Protein AF-A0A1S9UF99-F1 (afdb_monomer)

Foldseek 3Di:
DVVVVVLVVVLVVVLVVLLVVVVVVQVVVVVCVVVVNDPDDDDPPDSCPVSVVVSCVPRVVVVVVVVVVVVVVVVVVVVVVD

Radius of gyration: 20.19 Å; Cα contacts (8 Å, |Δi|>4): 19; chains: 1; bounding box: 41×20×62 Å

pLDDT: mean 73.22, std 8.18, range [45.22, 86.0]

Nearest PDB structures (foldseek):
  3dge-assembly3_A  TM=3.474E-01  e=4.276E+00  Thermotoga maritima

Secondary structure (DSSP, 8-state):
-HHHHHHHHHHHHHHHHHHHHHHHHHHHHHHHHHHTS--SPPP---HHHHHHHHHIIIIIHHHHHHHHHHHHHHHHHHHTT-

Sequence (82 aa):
MVCLGINLLTSPIAFLIGGIAEYAGGVAYYGAYYAGDSETAPPLISRALYFLGGFLFIQGIPLLILLAAFGKFARAKKTKQV

Solvent-accessible surface area (backbone atoms only — not comparable to full-atom values): 4742 Å² total; per-residue (Å²): 115,66,70,58,54,49,53,64,53,49,49,61,49,53,52,51,51,52,53,50,53,53,48,53,50,47,53,51,51,51,48,33,34,76,71,68,78,38,93,64,79,76,77,86,71,56,73,63,56,64,50,48,51,54,46,37,64,75,48,42,51,60,51,50,53,49,50,52,51,50,52,50,52,56,51,54,53,61,63,72,75,107

Structure (mmCIF, N/CA/C/O backbone):
data_AF-A0A1S9UF99-F1
#
_entry.id   AF-A0A1S9UF99-F1
#
loop_
_atom_site.group_PDB
_atom_site.id
_atom_site.type_symbol
_atom_site.label_atom_id
_atom_site.label_alt_id
_atom_site.label_comp_id
_atom_site.label_asym_id
_atom_site.label_entity_id
_atom_site.label_seq_id
_atom_site.pdbx_PDB_ins_code
_atom_site.Cartn_x
_atom_site.Cartn_y
_atom_site.Cartn_z
_atom_site.occupancy
_atom_site.B_iso_or_equiv
_atom_site.auth_seq_id
_atom_site.auth_comp_id
_atom_site.auth_asym_id
_atom_site.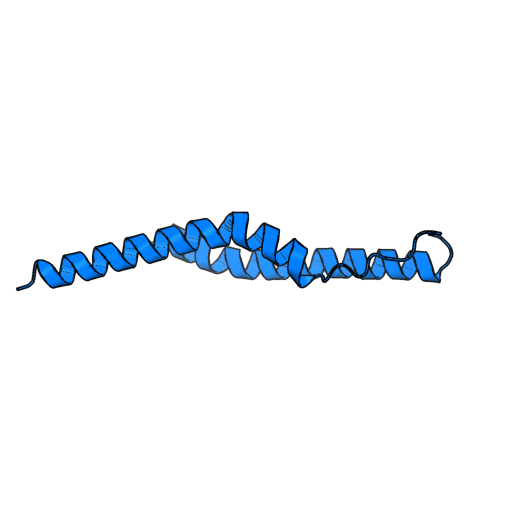auth_atom_id
_atom_site.pdbx_PDB_model_num
ATOM 1 N N . MET A 1 1 ? -16.874 -8.278 15.287 1.00 60.62 1 MET A N 1
ATOM 2 C CA . MET A 1 1 ? -15.404 -8.066 15.328 1.00 60.62 1 MET A CA 1
ATOM 3 C C . MET A 1 1 ? -14.629 -8.865 14.271 1.00 60.62 1 MET A C 1
ATOM 5 O O . MET A 1 1 ? -13.433 -8.653 14.148 1.00 60.62 1 MET A O 1
ATOM 9 N N . VAL A 1 2 ? -15.284 -9.703 13.453 1.00 67.62 2 VAL A N 1
ATOM 10 C CA . VAL A 1 2 ? -14.637 -10.471 12.369 1.00 67.62 2 VAL A CA 1
ATOM 11 C C . VAL A 1 2 ? -14.087 -9.567 11.260 1.00 67.6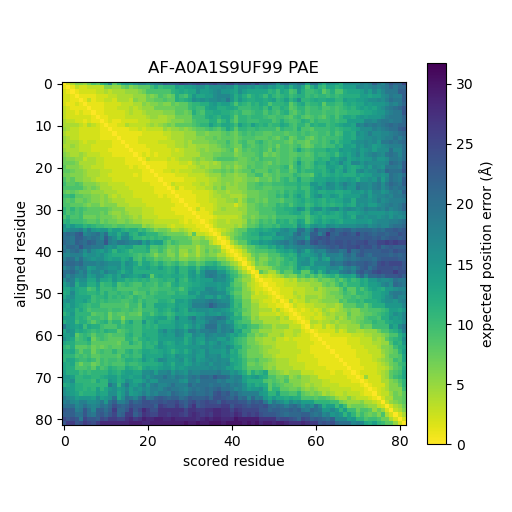2 2 VAL A C 1
ATOM 13 O O . VAL A 1 2 ? -12.923 -9.686 10.898 1.00 67.62 2 VAL A O 1
ATOM 16 N N . CYS A 1 3 ? -14.862 -8.580 10.800 1.00 67.56 3 CYS A N 1
ATOM 17 C CA . CYS A 1 3 ? -1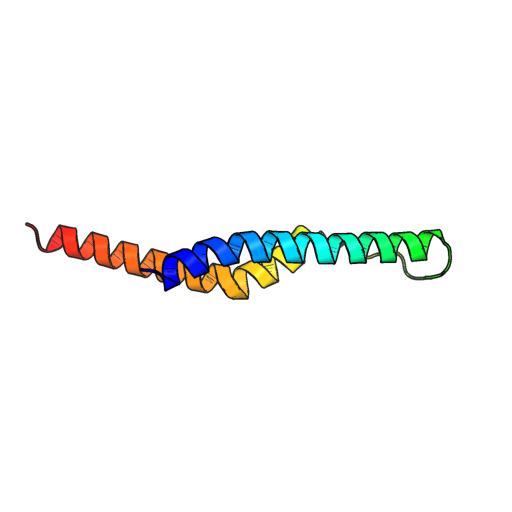4.414 -7.665 9.744 1.00 67.56 3 CYS A CA 1
ATOM 18 C C . CYS A 1 3 ? -13.181 -6.840 10.149 1.00 67.56 3 CYS A C 1
ATOM 20 O O . CYS A 1 3 ? -12.342 -6.546 9.307 1.00 67.56 3 CYS A O 1
ATOM 22 N N . LEU A 1 4 ? -13.044 -6.497 11.436 1.00 69.81 4 LEU A N 1
ATOM 23 C CA . LEU A 1 4 ? -11.878 -5.780 11.961 1.00 69.81 4 LEU A CA 1
ATOM 24 C C . LEU A 1 4 ? -10.615 -6.643 11.872 1.00 69.81 4 LEU A C 1
ATOM 26 O O . LEU A 1 4 ? -9.596 -6.174 11.381 1.00 69.81 4 LEU A O 1
ATOM 30 N N . GLY A 1 5 ? -10.701 -7.901 12.315 1.00 73.12 5 GLY A N 1
ATOM 31 C CA . GLY A 1 5 ? -9.585 -8.844 12.236 1.00 73.12 5 GLY A CA 1
ATOM 32 C C . GLY A 1 5 ? -9.169 -9.121 10.793 1.00 73.12 5 GLY A C 1
ATOM 33 O O . GLY A 1 5 ? -7.981 -9.106 10.488 1.00 73.12 5 GLY A O 1
ATOM 34 N N . ILE A 1 6 ? -10.144 -9.273 9.890 1.00 78.56 6 ILE A N 1
ATOM 35 C CA . ILE A 1 6 ? -9.880 -9.453 8.458 1.00 78.56 6 ILE A CA 1
ATOM 36 C C . ILE A 1 6 ? -9.142 -8.238 7.890 1.00 78.56 6 ILE A C 1
ATOM 38 O O . ILE A 1 6 ? -8.111 -8.432 7.259 1.00 78.56 6 ILE A O 1
ATOM 42 N N . ASN A 1 7 ? -9.601 -7.007 8.157 1.00 71.69 7 ASN A N 1
ATOM 43 C CA . ASN A 1 7 ? -8.941 -5.774 7.694 1.00 71.69 7 ASN A CA 1
ATOM 44 C C . ASN A 1 7 ? -7.528 -5.603 8.277 1.00 71.69 7 ASN A C 1
ATOM 46 O O . ASN A 1 7 ? -6.611 -5.171 7.580 1.00 71.69 7 ASN A O 1
ATOM 50 N N . LEU A 1 8 ? -7.330 -5.971 9.548 1.00 73.69 8 LEU A N 1
ATOM 51 C CA . LEU A 1 8 ? -6.015 -5.903 10.186 1.00 73.69 8 LEU A CA 1
ATOM 52 C C . LEU A 1 8 ? -5.017 -6.898 9.590 1.00 73.69 8 LEU A C 1
ATOM 54 O O . LEU A 1 8 ? -3.826 -6.611 9.596 1.00 73.69 8 LEU A O 1
ATOM 58 N N . LEU A 1 9 ? -5.488 -8.049 9.104 1.00 74.75 9 LEU A N 1
ATOM 59 C CA . LEU A 1 9 ? -4.646 -9.087 8.508 1.00 74.75 9 LEU A CA 1
ATOM 60 C C . LEU A 1 9 ? -4.417 -8.855 7.008 1.00 74.75 9 LEU A C 1
ATOM 62 O O . LEU A 1 9 ? -3.313 -9.048 6.510 1.00 74.75 9 LEU A O 1
ATOM 66 N N . THR A 1 10 ? -5.441 -8.399 6.284 1.00 79.25 10 THR A N 1
ATOM 67 C CA . THR A 1 10 ? -5.325 -8.088 4.848 1.00 79.25 10 THR A CA 1
ATOM 68 C C . THR A 1 10 ? -4.422 -6.892 4.589 1.00 79.25 10 THR A C 1
ATOM 70 O O . THR A 1 10 ? -3.734 -6.885 3.578 1.00 79.25 10 THR A O 1
ATOM 73 N N . SER A 1 11 ? -4.337 -5.940 5.518 1.00 72.75 11 SER A N 1
ATOM 74 C CA . SER A 1 11 ? -3.431 -4.790 5.439 1.00 72.75 11 SER A CA 1
ATOM 75 C C . SER A 1 11 ? -1.941 -5.181 5.284 1.00 72.75 11 SER A C 1
ATOM 77 O O . SER A 1 11 ? -1.349 -4.870 4.247 1.00 72.75 11 SER A O 1
ATOM 79 N N . PRO A 1 12 ? -1.311 -5.921 6.220 1.00 69.81 12 PRO A N 1
ATOM 80 C CA . PRO A 1 12 ? 0.079 -6.349 6.079 1.00 69.81 12 PRO A CA 1
ATOM 81 C C . PRO A 1 12 ? 0.275 -7.347 4.933 1.00 69.81 12 PRO A C 1
ATOM 83 O O . PRO A 1 12 ? 1.327 -7.332 4.304 1.00 69.81 12 PRO A O 1
ATOM 86 N N . ILE A 1 13 ? -0.722 -8.179 4.612 1.00 80.25 13 ILE A N 1
ATOM 87 C CA . ILE A 1 13 ? -0.640 -9.121 3.485 1.00 80.25 13 ILE A CA 1
ATOM 88 C C . ILE A 1 13 ? -0.632 -8.372 2.146 1.00 80.25 13 ILE A C 1
ATOM 90 O O . ILE A 1 13 ? 0.213 -8.650 1.300 1.00 80.25 13 ILE A O 1
ATOM 94 N N . ALA A 1 14 ? -1.514 -7.388 1.961 1.00 77.19 14 ALA A N 1
ATOM 95 C CA . ALA A 1 14 ? -1.533 -6.539 0.774 1.00 77.19 14 ALA A CA 1
ATOM 96 C C . ALA A 1 14 ? -0.233 -5.735 0.653 1.00 77.19 14 ALA A C 1
ATOM 98 O O . ALA A 1 14 ? 0.323 -5.642 -0.442 1.00 77.19 14 ALA A O 1
ATOM 99 N N . PHE A 1 15 ? 0.291 -5.236 1.782 1.00 72.62 15 PHE A N 1
ATOM 100 C CA . PHE A 1 15 ? 1.594 -4.575 1.840 1.00 72.62 15 PHE A CA 1
ATOM 101 C C . PHE A 1 15 ? 2.725 -5.511 1.363 1.00 72.62 15 PHE A C 1
ATOM 103 O O . PHE A 1 15 ? 3.589 -5.141 0.571 1.00 72.62 15 PHE A O 1
ATOM 110 N N . LEU A 1 16 ? 2.707 -6.764 1.803 1.00 74.75 16 LEU A N 1
ATOM 111 C CA . LEU A 1 16 ? 3.745 -7.734 1.470 1.00 74.75 16 LEU A CA 1
ATOM 112 C C . LEU A 1 16 ? 3.658 -8.182 -0.001 1.00 74.75 16 LEU A C 1
ATOM 114 O O . LEU A 1 16 ? 4.674 -8.201 -0.694 1.00 74.75 16 LEU A O 1
ATOM 118 N N . ILE A 1 17 ? 2.453 -8.462 -0.509 1.00 79.94 17 ILE A N 1
ATOM 119 C CA . ILE A 1 17 ? 2.223 -8.900 -1.897 1.00 79.94 17 ILE A CA 1
ATOM 120 C C . ILE A 1 17 ? 2.604 -7.808 -2.892 1.00 79.94 17 ILE A C 1
ATOM 122 O O . ILE A 1 17 ? 3.364 -8.065 -3.824 1.00 79.94 17 ILE A O 1
ATOM 126 N N . GLY A 1 18 ? 2.108 -6.586 -2.702 1.00 75.88 18 GLY A N 1
ATOM 127 C CA . GLY A 1 18 ? 2.414 -5.508 -3.633 1.00 75.88 18 GLY A CA 1
ATOM 128 C C . GLY A 1 18 ? 3.889 -5.092 -3.577 1.00 75.88 18 GLY A C 1
ATOM 129 O O . GLY A 1 18 ? 4.488 -4.812 -4.612 1.00 75.88 18 GLY A O 1
ATOM 130 N N . GLY A 1 19 ? 4.529 -5.199 -2.406 1.00 71.75 19 GLY A N 1
ATOM 131 C CA . GLY A 1 19 ? 5.974 -5.042 -2.280 1.00 71.75 19 GLY A CA 1
ATOM 132 C C . GLY A 1 19 ? 6.771 -6.086 -3.074 1.00 71.75 19 GLY A C 1
ATOM 133 O O . GLY A 1 19 ? 7.824 -5.744 -3.616 1.00 71.75 19 GLY A O 1
ATOM 134 N N . ILE A 1 20 ? 6.307 -7.340 -3.150 1.00 77.00 20 ILE A N 1
ATOM 135 C CA . ILE A 1 20 ? 6.937 -8.406 -3.951 1.00 77.00 20 ILE A CA 1
ATOM 136 C C . ILE A 1 20 ? 6.690 -8.194 -5.450 1.00 77.00 20 ILE A C 1
ATOM 138 O O . ILE A 1 20 ? 7.633 -8.312 -6.229 1.00 77.00 20 ILE A O 1
ATOM 142 N N . ALA A 1 21 ? 5.463 -7.855 -5.855 1.00 79.38 21 ALA A N 1
ATOM 143 C CA . ALA A 1 21 ? 5.113 -7.628 -7.259 1.00 79.38 21 ALA A CA 1
ATOM 144 C C . ALA A 1 21 ? 5.934 -6.483 -7.878 1.00 79.38 21 ALA A C 1
ATOM 146 O O . ALA A 1 21 ? 6.516 -6.647 -8.948 1.00 79.38 21 ALA A O 1
ATOM 147 N N . GLU A 1 22 ? 6.069 -5.369 -7.158 1.00 72.62 22 GLU A N 1
ATOM 148 C CA . GLU A 1 22 ? 6.868 -4.221 -7.598 1.00 72.62 22 GLU A CA 1
ATOM 149 C C . GLU A 1 22 ? 8.371 -4.554 -7.652 1.00 72.62 22 GLU A C 1
ATOM 151 O O . GLU A 1 22 ? 9.087 -4.101 -8.542 1.00 72.62 22 GLU A O 1
ATOM 156 N N . TYR A 1 23 ? 8.868 -5.388 -6.725 1.00 73.06 23 TYR A N 1
ATOM 157 C CA . TYR A 1 23 ? 10.255 -5.870 -6.754 1.00 73.06 23 TYR A CA 1
ATOM 158 C C . TYR A 1 23 ? 10.523 -6.752 -7.971 1.00 73.06 23 TYR A C 1
ATOM 160 O O . TYR A 1 23 ? 11.529 -6.561 -8.647 1.00 73.06 23 TYR A O 1
ATOM 168 N N . ALA A 1 24 ? 9.619 -7.683 -8.273 1.00 78.56 24 ALA A N 1
ATOM 169 C CA . ALA A 1 24 ? 9.727 -8.529 -9.454 1.00 78.56 24 ALA A CA 1
ATOM 170 C C . ALA A 1 24 ? 9.688 -7.694 -10.746 1.00 78.56 24 ALA A C 1
ATOM 172 O O . ALA A 1 24 ? 10.513 -7.908 -11.632 1.00 78.56 24 ALA A O 1
ATOM 173 N N . GLY A 1 25 ? 8.794 -6.700 -10.819 1.00 78.19 25 GLY A N 1
ATOM 174 C CA . GLY A 1 25 ? 8.723 -5.756 -11.935 1.00 78.19 25 GLY A CA 1
ATOM 175 C C . GLY A 1 25 ? 10.000 -4.929 -12.091 1.00 78.19 25 GLY A C 1
ATOM 176 O O . GLY A 1 25 ? 10.533 -4.824 -13.192 1.00 78.19 25 GLY A O 1
ATOM 177 N N . GLY A 1 26 ? 10.549 -4.414 -10.988 1.00 75.31 26 GLY A N 1
ATOM 178 C CA . GLY A 1 26 ? 11.824 -3.699 -10.978 1.00 75.31 26 GLY A CA 1
ATOM 179 C C . GLY A 1 26 ? 12.986 -4.577 -11.440 1.00 75.31 26 GLY A C 1
ATOM 180 O O . GLY A 1 26 ? 13.722 -4.186 -12.336 1.00 75.31 26 GLY A O 1
ATOM 181 N N . VAL A 1 27 ? 13.131 -5.788 -10.898 1.00 79.88 27 VAL A N 1
ATOM 182 C CA . VAL A 1 27 ? 14.182 -6.732 -11.317 1.00 79.88 27 VAL A CA 1
ATOM 183 C C . VAL A 1 27 ? 14.073 -7.063 -12.805 1.00 79.88 27 VAL A C 1
ATOM 185 O O . VAL A 1 27 ? 15.093 -7.083 -13.488 1.00 79.88 27 VAL A O 1
ATOM 188 N N . ALA A 1 28 ? 12.860 -7.257 -13.327 1.00 81.19 28 ALA A N 1
ATOM 189 C CA . ALA A 1 28 ? 12.641 -7.479 -14.753 1.00 81.19 28 ALA A CA 1
ATOM 190 C C . ALA A 1 28 ? 13.021 -6.250 -15.596 1.00 81.19 28 ALA A C 1
ATOM 192 O O . ALA A 1 28 ? 13.691 -6.394 -16.614 1.00 81.19 28 ALA A O 1
ATOM 193 N N . TYR A 1 29 ? 12.659 -5.042 -15.154 1.00 77.38 29 TYR A N 1
ATOM 194 C CA . TYR A 1 29 ? 12.953 -3.796 -15.868 1.00 77.38 29 TYR A CA 1
ATOM 195 C C . TYR A 1 29 ? 14.451 -3.455 -15.868 1.00 77.38 29 TYR A C 1
ATOM 197 O O . TYR A 1 29 ? 15.015 -3.102 -16.901 1.00 77.38 29 TYR A O 1
ATOM 205 N N . TYR A 1 30 ? 15.124 -3.616 -14.724 1.00 77.38 30 TYR A N 1
ATOM 206 C CA . TYR A 1 30 ? 16.581 -3.502 -14.626 1.00 77.38 30 TYR A CA 1
ATOM 207 C C . TYR A 1 30 ? 17.276 -4.591 -15.451 1.00 77.38 30 TYR A C 1
ATOM 209 O O . TYR A 1 30 ? 18.237 -4.295 -16.154 1.00 77.38 30 TYR A O 1
ATOM 217 N N . GLY A 1 31 ? 16.780 -5.831 -15.404 1.00 80.69 31 GLY A N 1
ATOM 218 C CA . GLY A 1 31 ? 17.278 -6.935 -16.223 1.00 80.69 31 GLY A CA 1
ATOM 219 C C . GLY A 1 31 ? 17.202 -6.631 -17.719 1.00 80.69 31 GLY A C 1
ATOM 220 O O . GLY A 1 31 ? 18.196 -6.805 -18.414 1.00 80.69 31 GLY A O 1
ATOM 221 N N . ALA A 1 32 ? 16.075 -6.093 -18.191 1.00 81.94 32 ALA A N 1
ATOM 222 C CA . ALA A 1 32 ? 15.888 -5.669 -19.578 1.00 81.94 32 ALA A CA 1
ATOM 223 C C . ALA A 1 32 ? 16.823 -4.512 -19.975 1.00 81.94 32 ALA A C 1
ATOM 225 O O . ALA A 1 32 ? 17.398 -4.530 -21.059 1.00 81.94 32 ALA A O 1
ATOM 226 N N . TYR A 1 33 ? 17.041 -3.533 -19.087 1.00 80.75 33 TYR A N 1
ATOM 227 C CA . TYR A 1 33 ? 17.997 -2.446 -19.328 1.00 80.75 33 TYR A CA 1
ATOM 228 C C . TYR A 1 33 ? 19.437 -2.965 -19.474 1.00 80.75 33 TYR A C 1
ATOM 230 O O . TYR A 1 33 ? 20.133 -2.608 -20.420 1.00 80.75 33 TYR A O 1
ATOM 238 N N . TYR A 1 34 ? 19.884 -3.855 -18.581 1.00 80.56 34 TYR A N 1
ATOM 239 C CA . TYR A 1 34 ? 21.228 -4.441 -18.669 1.00 80.56 34 TYR A CA 1
ATOM 240 C C . TYR A 1 34 ? 21.387 -5.442 -19.820 1.00 80.56 34 TYR A C 1
ATOM 242 O O . TYR A 1 34 ? 22.502 -5.622 -20.306 1.00 80.56 34 TYR A O 1
ATOM 250 N N . ALA A 1 35 ? 20.301 -6.073 -20.268 1.00 85.62 35 ALA A N 1
ATOM 251 C CA . ALA A 1 35 ? 20.286 -6.922 -21.457 1.00 85.62 35 ALA A CA 1
ATOM 252 C C . ALA A 1 35 ? 20.346 -6.121 -22.773 1.00 85.62 35 ALA A C 1
ATOM 254 O O . ALA A 1 35 ? 20.618 -6.704 -23.819 1.00 85.62 35 ALA A O 1
ATOM 255 N N . GLY A 1 36 ? 20.143 -4.797 -22.725 1.00 81.75 36 GLY A N 1
ATOM 256 C CA . GLY A 1 36 ? 20.100 -3.928 -23.905 1.00 81.75 36 GLY A CA 1
ATOM 257 C C . GLY A 1 36 ? 18.723 -3.842 -24.575 1.00 81.75 36 GLY A C 1
ATOM 258 O O . GLY A 1 36 ? 18.611 -3.238 -25.636 1.00 81.75 36 GLY A O 1
ATOM 259 N N . ASP A 1 37 ? 17.678 -4.396 -23.951 1.00 81.81 37 ASP A N 1
ATOM 260 C CA . ASP A 1 37 ? 16.300 -4.412 -24.466 1.00 81.81 37 ASP A CA 1
ATOM 261 C C . ASP A 1 37 ? 15.519 -3.120 -24.140 1.00 81.81 37 ASP A C 1
ATOM 263 O O . ASP A 1 37 ? 14.392 -2.934 -24.602 1.00 81.81 37 ASP A O 1
ATOM 267 N N . SER A 1 38 ? 16.087 -2.218 -23.327 1.00 71.88 38 SER A N 1
ATOM 268 C CA . SER A 1 38 ? 15.482 -0.929 -22.968 1.00 71.88 38 SER A CA 1
ATOM 269 C C . SER A 1 38 ? 16.511 0.202 -22.981 1.00 71.88 38 SER A C 1
ATOM 271 O O . SER A 1 38 ? 17.516 0.140 -22.279 1.00 71.88 38 SER A O 1
ATOM 2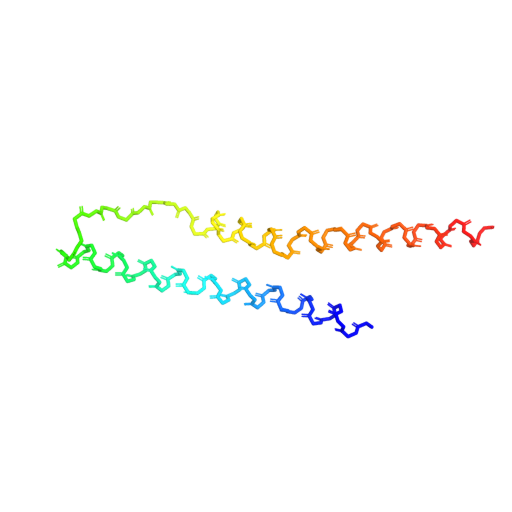73 N N . GLU A 1 39 ? 16.237 1.269 -23.738 1.00 74.38 39 GLU A N 1
ATOM 274 C CA . GLU A 1 39 ? 17.097 2.464 -23.831 1.00 74.38 39 GLU A CA 1
ATOM 275 C C . GLU A 1 39 ? 16.877 3.461 -22.677 1.00 74.38 39 GLU A C 1
ATOM 277 O O . GLU A 1 39 ? 17.642 4.410 -22.501 1.00 74.38 39 GLU A O 1
ATOM 282 N N . THR A 1 40 ? 15.825 3.268 -21.874 1.00 72.69 40 THR A N 1
ATOM 283 C CA . THR A 1 40 ? 15.490 4.167 -20.763 1.00 72.69 40 THR A CA 1
ATOM 284 C C . THR A 1 40 ? 16.053 3.648 -19.450 1.00 72.69 40 THR A C 1
ATOM 286 O O . THR A 1 40 ? 15.678 2.575 -18.974 1.00 72.69 40 THR A O 1
ATOM 289 N N . ALA A 1 41 ? 16.922 4.454 -18.833 1.00 70.12 41 ALA A N 1
ATOM 290 C CA . ALA A 1 41 ? 17.461 4.174 -17.509 1.00 70.12 41 ALA A CA 1
ATOM 291 C C . ALA A 1 41 ? 16.314 3.970 -16.496 1.00 70.12 41 ALA A C 1
ATOM 293 O O . ALA A 1 41 ? 15.396 4.798 -16.445 1.00 70.12 41 ALA A O 1
ATOM 294 N N . PRO A 1 42 ? 16.346 2.896 -15.685 1.00 68.88 42 PRO A N 1
ATOM 295 C CA . PRO A 1 42 ? 15.295 2.622 -14.717 1.00 68.88 42 PRO A CA 1
ATOM 296 C C . PRO A 1 42 ? 15.121 3.799 -13.747 1.00 68.88 42 PRO A C 1
ATOM 298 O O . PRO A 1 42 ? 16.117 4.324 -13.235 1.00 68.88 42 PRO A O 1
ATOM 301 N N . PRO A 1 43 ? 13.881 4.227 -13.460 1.00 69.25 43 PRO A N 1
ATOM 302 C CA . PRO A 1 43 ? 13.649 5.312 -12.523 1.00 69.25 43 PRO A CA 1
ATOM 303 C C . PRO A 1 43 ? 14.142 4.924 -11.120 1.00 69.25 43 PRO A C 1
ATOM 305 O O . PRO A 1 43 ? 13.742 3.902 -10.571 1.00 69.25 43 PRO A O 1
ATOM 308 N N 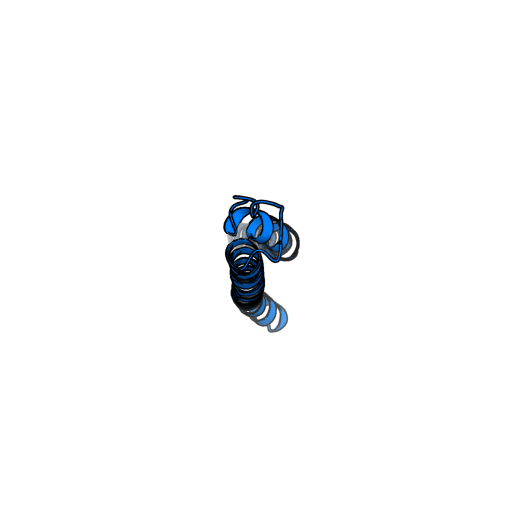. LEU A 1 44 ? 14.943 5.795 -10.494 1.00 64.75 44 LEU A N 1
ATOM 309 C CA . LEU A 1 44 ? 15.424 5.674 -9.100 1.00 64.75 44 LEU A CA 1
ATOM 310 C C . LEU A 1 44 ? 14.316 5.833 -8.044 1.00 64.75 44 LEU A C 1
ATOM 312 O O . LEU A 1 44 ? 14.591 5.925 -6.845 1.00 64.75 44 LEU A O 1
ATOM 316 N N . ILE A 1 45 ? 13.062 5.932 -8.483 1.00 61.94 45 ILE A N 1
ATOM 317 C CA . ILE A 1 45 ? 11.908 6.141 -7.622 1.00 61.94 45 ILE A CA 1
ATOM 318 C C . ILE A 1 45 ? 11.877 5.044 -6.559 1.00 61.94 45 ILE A C 1
ATOM 320 O O . ILE A 1 45 ? 11.856 3.847 -6.841 1.00 61.94 45 ILE A O 1
ATOM 324 N N . SER A 1 46 ? 11.925 5.483 -5.302 1.00 64.38 46 SER A N 1
ATOM 325 C CA . SER A 1 46 ? 12.050 4.580 -4.172 1.00 64.38 46 SER A CA 1
ATOM 326 C C . SER A 1 46 ? 10.785 3.731 -4.062 1.00 64.38 46 SER A C 1
ATOM 328 O O . SER A 1 46 ? 9.701 4.263 -3.821 1.00 64.38 46 SER A O 1
ATOM 330 N N . ARG A 1 47 ? 10.946 2.410 -4.201 1.00 59.72 47 ARG A N 1
ATOM 331 C CA . ARG A 1 47 ? 9.944 1.343 -3.991 1.00 59.72 47 ARG A CA 1
ATOM 332 C C . ARG A 1 47 ? 9.009 1.605 -2.808 1.00 59.72 47 ARG A C 1
ATOM 334 O O . ARG A 1 47 ? 7.831 1.276 -2.852 1.00 59.72 47 ARG A O 1
ATOM 341 N N . ALA A 1 48 ? 9.537 2.208 -1.748 1.00 63.62 48 ALA A N 1
ATOM 342 C CA . ALA A 1 48 ? 8.768 2.550 -0.567 1.00 63.62 48 ALA A CA 1
ATOM 343 C C . ALA A 1 48 ? 7.729 3.653 -0.825 1.00 63.62 48 ALA A C 1
ATOM 345 O O . ALA A 1 48 ? 6.650 3.571 -0.267 1.00 63.62 48 ALA A O 1
ATOM 346 N N . LEU A 1 49 ? 8.000 4.660 -1.659 1.00 66.56 49 LEU A N 1
ATOM 347 C CA . LEU A 1 49 ? 7.167 5.865 -1.778 1.00 66.56 49 LEU A CA 1
ATOM 348 C C . LEU A 1 49 ? 5.863 5.645 -2.556 1.00 66.56 49 LEU A C 1
ATOM 350 O O . LEU A 1 49 ? 4.807 6.046 -2.070 1.00 66.56 49 LEU A O 1
ATOM 354 N N . TYR A 1 50 ? 5.903 4.983 -3.718 1.00 65.50 50 TYR A N 1
ATOM 355 C CA . TYR A 1 50 ? 4.681 4.660 -4.479 1.00 65.50 50 TYR A CA 1
ATOM 356 C C . TYR A 1 50 ? 3.791 3.686 -3.716 1.00 65.50 50 TYR A C 1
ATOM 358 O O . TYR A 1 50 ? 2.575 3.859 -3.613 1.00 65.50 50 TYR A O 1
ATOM 366 N N . PHE A 1 51 ? 4.432 2.688 -3.122 1.00 66.06 51 PHE A N 1
ATOM 367 C CA . PHE A 1 51 ? 3.752 1.650 -2.384 1.00 66.06 51 PHE A CA 1
ATOM 368 C C . PHE A 1 51 ? 3.139 2.163 -1.076 1.00 66.06 51 PHE A C 1
ATOM 370 O O . PHE A 1 51 ? 1.981 1.881 -0.772 1.00 66.06 51 PHE A O 1
ATOM 377 N N . LEU A 1 52 ? 3.881 2.994 -0.338 1.00 67.56 52 LEU A N 1
ATOM 378 C CA . LEU A 1 52 ? 3.387 3.700 0.842 1.00 67.56 52 LEU A CA 1
ATOM 379 C C . LEU A 1 52 ? 2.243 4.649 0.474 1.00 67.56 52 LEU A C 1
ATOM 381 O O . LEU A 1 52 ? 1.264 4.707 1.209 1.00 67.56 52 LEU A O 1
ATOM 385 N N . GLY A 1 53 ? 2.316 5.331 -0.673 1.00 67.88 53 GLY A N 1
ATOM 386 C CA . GLY A 1 53 ? 1.228 6.165 -1.184 1.00 67.88 53 GLY A CA 1
ATOM 387 C C . GLY A 1 53 ? -0.074 5.381 -1.374 1.00 67.88 53 GLY A C 1
ATOM 388 O O . GLY A 1 53 ? -1.093 5.734 -0.782 1.00 67.88 53 GLY A O 1
ATOM 389 N N . GLY A 1 54 ? -0.035 4.280 -2.132 1.00 70.06 54 GLY A N 1
ATOM 390 C CA . GLY A 1 54 ? -1.209 3.432 -2.380 1.00 70.06 54 GLY A CA 1
ATOM 391 C C . GLY A 1 54 ? -1.752 2.761 -1.113 1.00 70.06 54 GLY A C 1
ATOM 392 O O . GLY A 1 54 ? -2.956 2.784 -0.855 1.00 70.06 54 GLY A O 1
ATOM 393 N N . PHE A 1 55 ? -0.865 2.226 -0.272 1.00 72.75 55 PHE A N 1
ATOM 394 C CA . PHE A 1 55 ? -1.232 1.580 0.988 1.00 72.75 55 PHE A CA 1
ATOM 395 C C . PHE A 1 55 ? -1.879 2.552 1.985 1.00 72.75 55 PHE A C 1
ATOM 397 O O . PHE A 1 55 ? -2.914 2.243 2.584 1.00 72.75 55 PHE A O 1
ATOM 404 N N . LEU A 1 56 ? -1.301 3.747 2.153 1.00 68.19 56 LEU A N 1
ATOM 405 C CA . LEU A 1 56 ? -1.851 4.758 3.052 1.00 68.19 56 LEU A CA 1
ATOM 406 C C . LEU A 1 56 ? -3.222 5.245 2.578 1.00 68.19 56 LEU A C 1
ATOM 408 O O . LEU A 1 56 ? -4.089 5.476 3.418 1.00 68.19 56 LEU A O 1
ATOM 412 N N . PHE A 1 57 ? -3.449 5.344 1.266 1.00 70.00 57 PHE A N 1
ATOM 413 C CA . PHE A 1 57 ? -4.733 5.791 0.722 1.00 70.00 57 PHE A CA 1
ATOM 414 C C . PHE A 1 57 ? -5.843 4.743 0.872 1.00 70.00 57 PHE A C 1
ATOM 416 O O . PHE A 1 57 ? -6.948 5.072 1.299 1.00 70.00 57 PHE A O 1
ATOM 423 N N . ILE A 1 58 ? -5.550 3.479 0.550 1.00 71.56 58 ILE A N 1
ATOM 424 C CA . ILE A 1 58 ? -6.549 2.399 0.524 1.00 71.56 58 ILE A CA 1
ATOM 425 C C . ILE A 1 58 ? -6.855 1.887 1.932 1.00 71.56 58 ILE A C 1
ATOM 427 O O . ILE A 1 58 ? -8.002 1.575 2.239 1.00 71.56 58 ILE A O 1
ATOM 431 N N . GLN A 1 59 ? -5.840 1.799 2.793 1.00 69.50 59 GLN A N 1
ATOM 432 C CA . GLN A 1 59 ? -5.966 1.131 4.085 1.00 69.50 59 GLN A CA 1
ATOM 433 C C . GLN A 1 59 ? -5.545 2.020 5.253 1.00 69.50 59 GLN A C 1
ATOM 435 O O . GLN A 1 59 ? -6.210 1.996 6.288 1.00 69.50 59 GLN A O 1
ATOM 440 N N . GLY A 1 60 ? -4.501 2.839 5.095 1.00 77.00 60 GLY A N 1
ATOM 441 C CA . GLY A 1 60 ? -4.012 3.729 6.151 1.00 77.00 60 GLY A CA 1
ATOM 442 C C . GLY A 1 60 ? -5.075 4.707 6.651 1.00 77.00 60 GLY A C 1
ATOM 443 O O . GLY A 1 60 ? -5.368 4.720 7.845 1.00 77.00 60 GLY A O 1
ATOM 444 N N . ILE A 1 61 ? -5.700 5.474 5.751 1.00 81.62 61 ILE A N 1
ATOM 445 C CA . ILE A 1 61 ? -6.743 6.457 6.085 1.00 81.62 61 ILE A CA 1
ATOM 446 C C . ILE A 1 61 ? -7.948 5.787 6.777 1.00 81.62 61 ILE A C 1
ATOM 448 O O . ILE A 1 61 ? -8.302 6.224 7.878 1.00 81.62 61 ILE A O 1
ATOM 452 N N . PRO A 1 62 ? -8.552 4.707 6.235 1.00 77.06 62 PRO A N 1
ATOM 453 C CA . PRO A 1 62 ? -9.633 3.997 6.922 1.00 77.06 62 PRO A CA 1
ATOM 454 C C . PRO A 1 62 ? -9.262 3.486 8.320 1.00 77.06 62 PRO A C 1
ATOM 456 O O . PRO A 1 62 ? -10.070 3.583 9.246 1.00 77.06 62 PRO A O 1
ATOM 459 N N . LEU A 1 63 ? -8.040 2.977 8.504 1.00 80.19 63 LEU A N 1
ATOM 460 C CA . LEU A 1 63 ? -7.578 2.434 9.785 1.00 80.19 63 LEU A CA 1
ATOM 461 C C . LEU A 1 63 ? -7.345 3.545 10.821 1.00 80.19 63 LEU A C 1
ATOM 463 O O . LEU A 1 63 ? -7.678 3.376 11.994 1.00 80.19 63 LEU A O 1
ATOM 467 N N . LEU A 1 64 ? -6.858 4.709 10.382 1.00 81.50 64 LEU A N 1
ATOM 468 C CA . LEU A 1 64 ? -6.668 5.900 11.215 1.00 81.50 64 LEU A CA 1
ATOM 469 C C . LEU A 1 64 ? -8.006 6.480 11.694 1.00 81.50 64 LEU A C 1
ATOM 471 O O . LEU A 1 64 ? -8.163 6.777 12.880 1.00 81.50 64 LEU A O 1
ATOM 475 N N . ILE A 1 65 ? -8.995 6.577 10.798 1.00 83.69 65 ILE A N 1
ATOM 476 C CA . ILE A 1 65 ? -10.365 7.004 11.135 1.00 83.69 65 ILE A CA 1
ATOM 477 C C . ILE A 1 65 ? -10.983 6.042 12.156 1.00 83.69 65 ILE A C 1
ATOM 479 O O . ILE A 1 65 ? -11.590 6.472 13.141 1.00 83.69 65 ILE A O 1
ATOM 483 N N . LEU A 1 66 ? -10.790 4.738 11.960 1.00 79.19 66 LEU A N 1
ATOM 484 C CA . LEU A 1 66 ? -11.301 3.706 12.855 1.00 79.19 66 LEU A CA 1
ATOM 485 C C . LEU A 1 66 ? -10.647 3.760 14.243 1.00 79.19 66 LEU A C 1
ATOM 487 O O . LEU A 1 66 ? -11.341 3.660 15.257 1.00 79.19 66 LEU A O 1
ATOM 491 N N . LEU A 1 67 ? -9.330 3.972 14.307 1.00 84.00 67 LEU A N 1
ATOM 492 C CA . LEU A 1 67 ? -8.601 4.127 15.565 1.00 84.00 67 LEU A CA 1
ATOM 493 C C . LEU A 1 67 ? -9.058 5.383 16.321 1.00 84.00 67 LEU A C 1
ATOM 495 O O . LEU A 1 67 ? -9.278 5.332 17.532 1.00 84.00 67 LEU A O 1
ATOM 499 N N . ALA A 1 68 ? -9.279 6.492 15.610 1.00 86.00 68 ALA A N 1
ATOM 500 C CA . ALA A 1 68 ? -9.822 7.719 16.188 1.00 86.00 68 ALA A CA 1
ATOM 501 C C . ALA A 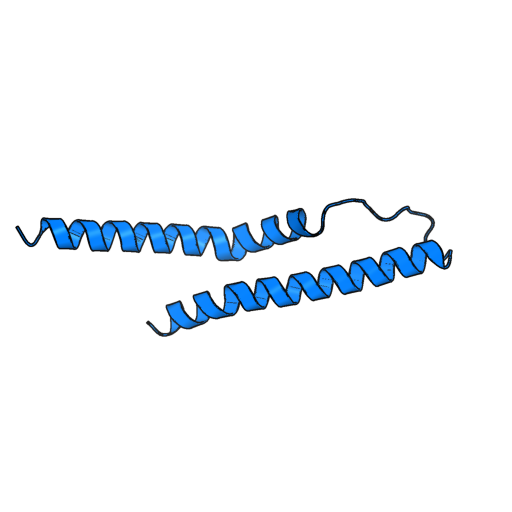1 68 ? -11.245 7.517 16.740 1.00 86.00 68 ALA A C 1
ATOM 503 O O . ALA A 1 68 ? -11.563 8.002 17.831 1.00 86.00 68 ALA A O 1
ATOM 504 N N . ALA A 1 69 ? -12.092 6.763 16.033 1.00 83.81 69 ALA A N 1
ATOM 505 C CA . ALA A 1 69 ? -13.433 6.410 16.495 1.00 83.81 69 ALA A CA 1
ATOM 506 C C . ALA A 1 69 ? -13.392 5.548 17.770 1.00 83.81 69 ALA A C 1
ATOM 508 O O . ALA A 1 69 ? -14.093 5.850 18.738 1.00 83.81 69 ALA A O 1
ATOM 509 N N . PHE A 1 70 ? -12.516 4.539 17.823 1.00 82.56 70 PHE A N 1
ATOM 510 C CA . PHE A 1 70 ? -12.299 3.730 19.027 1.00 82.56 70 PHE A CA 1
ATOM 511 C C . PHE A 1 70 ? -11.741 4.551 20.193 1.00 82.56 70 PHE A C 1
ATOM 513 O O . PHE A 1 70 ? -12.195 4.391 21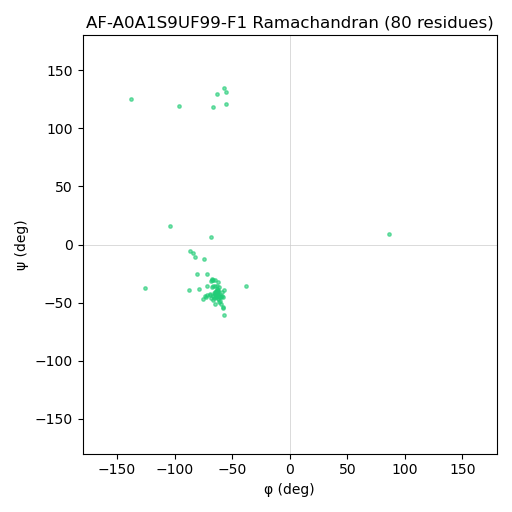.326 1.00 82.56 70 PHE A O 1
ATOM 520 N N . GLY A 1 71 ? -10.808 5.467 19.927 1.00 83.62 71 GLY A N 1
ATOM 521 C CA . GLY A 1 71 ? -10.271 6.387 20.928 1.00 83.62 71 GLY A CA 1
ATOM 522 C C . GLY A 1 71 ? -11.358 7.273 21.540 1.00 83.62 71 GLY A C 1
ATOM 523 O O . GLY A 1 71 ? -11.444 7.387 22.765 1.00 83.62 71 GLY A O 1
ATOM 524 N N . LYS A 1 72 ? -12.245 7.840 20.711 1.00 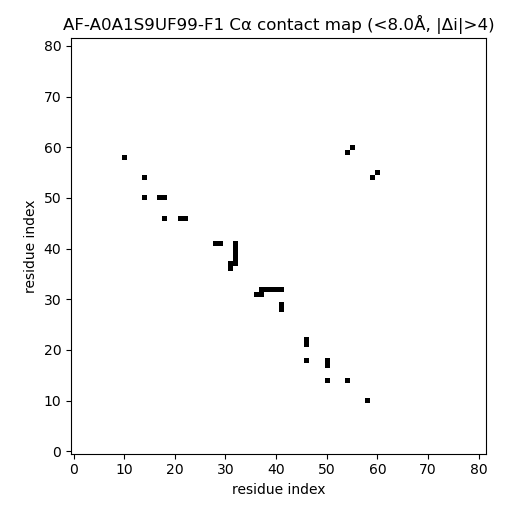80.56 72 LYS A N 1
ATOM 525 C CA . LYS A 1 72 ? -13.415 8.602 21.179 1.00 80.56 72 LYS A CA 1
ATOM 526 C C . LYS A 1 72 ? -14.383 7.734 21.983 1.00 80.56 72 LYS A C 1
ATOM 528 O O . LYS A 1 72 ? -14.830 8.160 23.044 1.00 80.56 72 LYS A O 1
ATOM 533 N N . PHE A 1 73 ? -14.670 6.517 21.526 1.00 75.94 73 PHE A N 1
ATOM 534 C CA . PHE A 1 73 ? -15.563 5.587 22.222 1.00 75.94 73 PHE A CA 1
ATOM 535 C C . PHE A 1 73 ? -15.020 5.178 23.601 1.00 75.94 73 PHE A C 1
ATOM 537 O O . PHE A 1 73 ? -15.744 5.217 24.596 1.00 75.94 73 PHE A O 1
ATOM 544 N N . ALA A 1 74 ? -13.726 4.857 23.690 1.00 78.31 74 ALA A N 1
ATOM 545 C CA . ALA A 1 74 ? -13.060 4.518 24.945 1.00 78.31 74 ALA A CA 1
ATOM 546 C C . ALA A 1 74 ? -13.026 5.705 25.925 1.00 78.31 74 ALA A C 1
ATOM 548 O O . ALA A 1 74 ? -13.278 5.533 27.119 1.00 78.31 74 ALA A O 1
ATOM 549 N N . ARG A 1 75 ? -12.775 6.923 25.422 1.00 75.19 75 ARG A N 1
ATOM 550 C CA . ARG A 1 75 ? -12.832 8.164 26.214 1.00 75.19 75 ARG A CA 1
ATOM 551 C C . ARG A 1 75 ? -14.241 8.422 26.751 1.00 75.19 75 ARG A C 1
ATOM 553 O O . ARG A 1 75 ? -14.377 8.657 27.944 1.00 75.19 75 ARG A O 1
ATOM 560 N N . ALA A 1 76 ? -15.271 8.300 25.912 1.00 74.38 76 ALA A N 1
ATOM 561 C CA . ALA A 1 76 ? -16.667 8.499 26.307 1.00 74.38 76 ALA A CA 1
ATOM 562 C C . ALA A 1 76 ? -17.144 7.477 27.354 1.00 74.38 76 ALA A C 1
ATOM 564 O O . ALA A 1 76 ? -17.896 7.827 28.263 1.00 74.38 76 ALA A O 1
ATOM 565 N N . LYS A 1 77 ? -16.670 6.224 27.276 1.00 64.50 77 LYS A N 1
ATOM 566 C CA . LYS A 1 77 ? -16.923 5.215 28.317 1.00 64.50 77 LYS A CA 1
ATOM 567 C C . LYS A 1 77 ? -16.318 5.602 29.667 1.00 64.50 77 LYS A C 1
ATOM 569 O O . LYS A 1 77 ? -16.977 5.411 30.680 1.00 64.50 77 LYS A O 1
ATOM 574 N N . LYS A 1 78 ? -15.110 6.179 29.685 1.00 58.88 78 LYS A N 1
ATOM 575 C CA . LYS A 1 78 ? -14.482 6.674 30.922 1.00 58.88 78 LYS A CA 1
ATOM 576 C C . LYS A 1 78 ? -15.238 7.845 31.553 1.00 58.88 78 LYS A C 1
ATOM 578 O O . LYS A 1 78 ? -15.206 7.974 32.766 1.00 58.88 78 LYS A O 1
ATOM 583 N N . THR A 1 79 ? -15.905 8.686 30.763 1.00 57.62 79 THR A N 1
ATOM 584 C CA . THR A 1 79 ? -16.646 9.853 31.278 1.00 57.62 79 THR A CA 1
ATOM 585 C C . THR A 1 79 ? -18.022 9.495 31.840 1.00 57.62 79 THR A C 1
ATOM 587 O O . THR A 1 79 ? -18.523 10.211 32.691 1.00 57.62 79 THR A O 1
ATOM 590 N N . LYS A 1 80 ? -18.640 8.396 31.382 1.00 53.12 80 LYS A N 1
ATOM 591 C CA . LYS A 1 80 ? -19.943 7.919 31.890 1.00 53.12 80 LYS A CA 1
ATOM 592 C C . LYS A 1 80 ? -19.852 7.017 33.125 1.00 53.12 80 LYS A C 1
ATOM 594 O O . LYS A 1 80 ? -20.887 6.606 33.636 1.00 53.12 80 LYS A O 1
ATOM 599 N N . GLN A 1 81 ? -18.645 6.652 33.547 1.00 48.34 81 GLN A N 1
ATOM 600 C CA . GLN A 1 81 ? -18.407 5.771 34.693 1.00 48.34 81 GLN A CA 1
ATOM 601 C C . GLN A 1 81 ? -17.940 6.545 35.944 1.00 48.34 81 GLN A C 1
ATOM 603 O O . GLN A 1 81 ? -17.403 5.934 36.864 1.00 48.34 81 GLN A O 1
ATOM 608 N N . VAL A 1 82 ? -18.125 7.872 35.955 1.00 45.22 82 VAL A N 1
ATOM 609 C CA . VAL A 1 82 ? -17.931 8.764 37.111 1.00 45.22 82 VAL A CA 1
ATOM 610 C C . VAL A 1 82 ? -19.294 9.228 37.596 1.00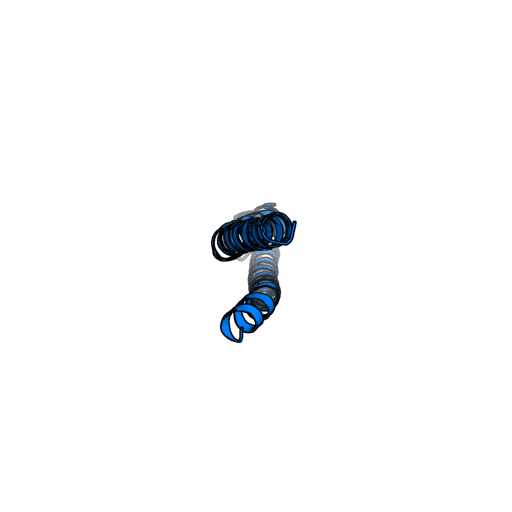 45.22 82 VAL A C 1
ATOM 612 O O . VAL A 1 82 ? -20.113 9.577 36.714 1.00 45.22 82 VAL A O 1
#

Organism: Bacillus cereus (NCBI:txid1396)

Mean predicted aligned error: 10.81 Å